Protein AF-A0A3M0YVB7-F1 (afdb_monomer_lite)

Sequence (162 aa):
DEERAARIIENVFERPDPTRVVEAQPFFMRVVLDALQRHNRFDLCLKLLHDRWGKRMVQRGATSTFEEWGYNGSWRNGNYSGFMRSQSHAWSAWPAAFLIRGLAGLKIITPGGRTVALNPQRTEFDYELNLSFPAGDIRIRWQKQRLTVEADPGIEICDSVS

Foldseek 3Di:
DLVVVVVCCCDPQVPDDCVVDDQFALLCVLVVLVSCVVVVNVVSSVVCCCVQCVVQAVVVPQPAAWGTSDQQFGCVVVDTDGHGTDSHDCSNVVVVVCCQCVQQVWDQDDPQQLEIETDHDQDPDWDWHWADTPQWIWIWTCDPNDTDIDTDPSHHYDYDDD

Secondary structure (DSSP, 8-state):
-HHHHHHHHIIIIIS--TTT-----STTHHHHHHHHHHTT-HHHHHHHHIIIIITTTGGGT-SS--SSS-SS-B-TTSS-B--PPPS--GGG-HHHHHHHHHHHT-EE-SGGGSEEE------SS-EEEEEEETTEEEEEEEETTEEEEEE-TT-EEEPP--

Structure (mmCIF, N/CA/C/O backbone):
data_AF-A0A3M0YVB7-F1
#
_entry.id   AF-A0A3M0YVB7-F1
#
loop_
_atom_site.group_PDB
_atom_site.id
_atom_site.type_symbol
_atom_site.label_atom_id
_atom_site.label_alt_id
_atom_site.label_comp_id
_atom_site.label_asym_id
_atom_site.label_entity_id
_atom_site.label_seq_id
_atom_site.pdbx_PDB_ins_code
_atom_site.Cartn_x
_atom_site.Cartn_y
_atom_site.Cartn_z
_atom_site.occupancy
_atom_site.B_iso_or_equiv
_atom_site.auth_seq_id
_atom_site.auth_comp_id
_atom_site.auth_asym_id
_atom_site.auth_atom_id
_atom_site.pdbx_PDB_model_num
ATOM 1 N N . ASP A 1 1 ? -9.047 17.277 -13.830 1.00 84.75 1 ASP A N 1
ATOM 2 C CA . ASP A 1 1 ? 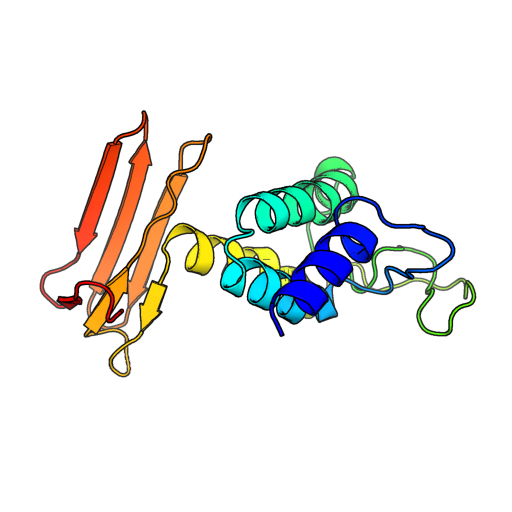-10.107 16.832 -14.738 1.00 84.75 1 ASP A CA 1
ATOM 3 C C . ASP A 1 1 ? -10.089 15.311 -14.801 1.00 84.75 1 ASP A C 1
ATOM 5 O O . ASP A 1 1 ? -9.010 14.744 -14.980 1.00 84.75 1 ASP A O 1
ATOM 9 N N . GLU A 1 2 ? -11.229 14.673 -14.539 1.00 87.62 2 GLU A N 1
ATOM 10 C CA . GLU A 1 2 ? -11.349 13.214 -14.367 1.00 87.62 2 GLU A CA 1
ATOM 11 C C . GLU A 1 2 ? -11.076 12.457 -15.666 1.00 87.62 2 GLU A C 1
ATOM 13 O O . GLU A 1 2 ? -10.371 11.448 -15.654 1.00 87.62 2 GLU A O 1
ATOM 18 N N . GLU A 1 3 ? -11.531 12.993 -16.799 1.00 91.44 3 GLU A N 1
ATOM 19 C CA . GLU A 1 3 ? -11.310 12.389 -18.113 1.00 91.44 3 GLU A CA 1
ATOM 20 C C . GLU A 1 3 ? -9.811 12.329 -18.442 1.00 91.44 3 GLU A C 1
ATOM 22 O O . GLU A 1 3 ? -9.275 11.306 -18.878 1.00 91.44 3 GLU A O 1
ATOM 27 N N . ARG A 1 4 ? -9.084 13.415 -18.151 1.00 92.00 4 ARG A N 1
ATOM 28 C CA . ARG A 1 4 ? -7.626 13.438 -18.298 1.00 92.00 4 ARG A CA 1
ATOM 29 C C . ARG A 1 4 ? -6.941 12.405 -17.400 1.00 92.00 4 ARG A C 1
ATOM 31 O O . ARG A 1 4 ? -5.982 11.783 -17.854 1.00 92.00 4 ARG A O 1
ATOM 38 N N . ALA A 1 5 ? -7.398 12.230 -16.160 1.00 91.06 5 ALA A N 1
ATOM 39 C CA . ALA A 1 5 ? -6.831 11.241 -15.246 1.00 91.06 5 ALA A CA 1
ATOM 40 C C . ALA A 1 5 ? -7.056 9.812 -15.758 1.00 91.06 5 ALA A C 1
ATOM 42 O O . ALA A 1 5 ? -6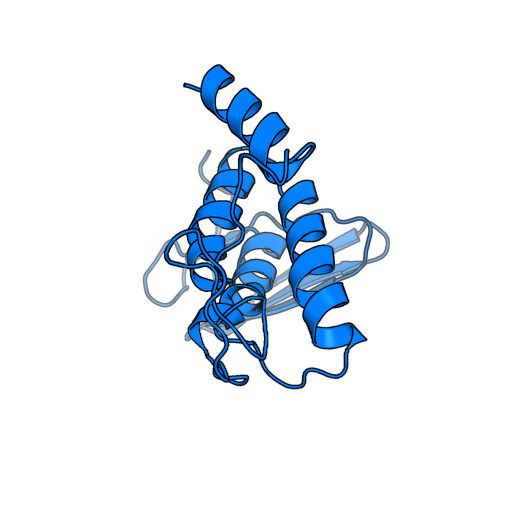.099 9.044 -15.827 1.00 91.06 5 ALA A O 1
ATOM 43 N N . ALA A 1 6 ? -8.272 9.491 -16.210 1.00 91.69 6 ALA A N 1
ATOM 44 C CA . ALA A 1 6 ? -8.600 8.189 -16.789 1.00 91.69 6 ALA A CA 1
ATOM 45 C C . ALA A 1 6 ? -7.700 7.853 -17.990 1.00 91.69 6 ALA A C 1
ATOM 47 O O . ALA A 1 6 ? -7.082 6.790 -18.019 1.00 91.69 6 ALA A O 1
ATOM 48 N N . ARG A 1 7 ? -7.518 8.802 -18.922 1.00 92.81 7 ARG A N 1
ATOM 49 C CA . ARG A 1 7 ? -6.616 8.618 -20.073 1.00 92.81 7 ARG A CA 1
ATOM 50 C C . ARG A 1 7 ? -5.161 8.395 -19.657 1.00 92.81 7 ARG A C 1
ATOM 52 O O . ARG A 1 7 ? -4.463 7.615 -20.299 1.00 92.81 7 ARG A O 1
ATOM 59 N N . ILE A 1 8 ? -4.671 9.080 -18.621 1.00 92.38 8 ILE A N 1
ATOM 60 C CA . ILE A 1 8 ? -3.304 8.864 -18.118 1.00 92.38 8 ILE A CA 1
ATOM 61 C C . ILE A 1 8 ? -3.182 7.466 -17.507 1.00 92.38 8 ILE A C 1
ATOM 63 O O . ILE A 1 8 ? -2.211 6.771 -17.788 1.00 92.38 8 ILE A O 1
ATOM 67 N N . ILE A 1 9 ? -4.160 7.043 -16.704 1.00 93.50 9 ILE A N 1
ATOM 68 C CA . ILE A 1 9 ? -4.157 5.723 -16.065 1.00 93.50 9 ILE A CA 1
ATOM 69 C C . ILE A 1 9 ? -4.102 4.614 -17.117 1.00 93.50 9 ILE A C 1
ATOM 71 O O . ILE A 1 9 ? -3.220 3.753 -17.045 1.00 93.50 9 ILE A O 1
ATOM 75 N N . GLU A 1 10 ? -4.971 4.693 -18.125 1.00 92.88 10 GLU A N 1
ATOM 76 C CA . GLU A 1 10 ? -5.018 3.710 -19.205 1.00 92.88 10 GLU A CA 1
ATOM 77 C C . GLU A 1 10 ? -3.677 3.643 -19.949 1.00 92.88 10 GLU A C 1
ATOM 79 O O . GLU A 1 10 ? -3.056 2.584 -20.029 1.00 92.88 10 GLU A O 1
ATOM 84 N N . ASN A 1 11 ? -3.187 4.783 -20.446 1.00 91.12 11 ASN A N 1
ATOM 85 C CA . ASN A 1 11 ? -2.035 4.815 -21.351 1.00 91.12 11 ASN A CA 1
ATOM 86 C C . ASN A 1 11 ? -0.678 4.621 -20.655 1.00 91.12 11 ASN A C 1
ATOM 88 O O . ASN A 1 11 ? 0.300 4.280 -21.317 1.00 91.12 11 ASN A O 1
ATOM 92 N N . VAL A 1 12 ? -0.580 4.880 -19.347 1.00 91.44 12 VAL A N 1
ATOM 93 C CA . VAL A 1 12 ? 0.700 4.834 -18.614 1.00 91.44 12 VAL A CA 1
ATOM 94 C C . VAL A 1 12 ? 0.826 3.595 -17.734 1.00 91.44 12 VAL A C 1
ATOM 96 O O . VAL A 1 12 ? 1.942 3.125 -17.520 1.00 91.44 12 VAL A O 1
ATOM 99 N N . PHE A 1 13 ? -0.277 3.053 -17.213 1.00 92.31 13 PHE A N 1
ATOM 100 C CA . PHE A 1 13 ? -0.216 1.981 -16.212 1.00 92.31 13 PHE A CA 1
ATOM 101 C C . PHE A 1 13 ? -0.962 0.710 -16.613 1.00 92.31 13 PHE A C 1
ATOM 103 O O . PHE A 1 13 ? -0.517 -0.379 -16.252 1.00 92.31 13 PHE A O 1
ATOM 110 N N . GLU A 1 14 ? -2.060 0.809 -17.365 1.00 91.00 14 GLU A N 1
ATOM 111 C CA . GLU A 1 14 ? -2.809 -0.379 -17.802 1.00 91.00 14 GLU A CA 1
ATOM 112 C C . GLU A 1 14 ? -2.305 -0.926 -19.134 1.00 91.00 14 GLU A C 1
ATOM 114 O O . GLU A 1 14 ? -2.168 -2.140 -19.295 1.00 91.00 14 GLU A O 1
ATOM 119 N N . ARG A 1 15 ? -2.013 -0.023 -20.071 1.00 89.81 15 ARG A N 1
ATOM 120 C CA . ARG A 1 15 ? -1.540 -0.312 -21.426 1.00 89.81 15 ARG A CA 1
ATOM 121 C C . ARG A 1 15 ? -0.314 0.550 -21.754 1.00 89.81 15 ARG A C 1
ATOM 123 O O . ARG A 1 15 ? -0.367 1.340 -22.695 1.00 89.81 15 ARG A O 1
ATOM 130 N N . PRO A 1 16 ? 0.776 0.444 -20.968 1.00 87.38 16 PRO A N 1
ATOM 131 C CA . PRO A 1 16 ? 1.962 1.253 -21.200 1.00 87.38 16 PRO A CA 1
ATOM 132 C C . PRO A 1 16 ? 2.576 0.944 -22.565 1.00 87.38 16 PRO A C 1
ATOM 134 O O . PRO A 1 16 ? 2.887 -0.208 -22.868 1.00 87.38 16 PRO A O 1
ATOM 137 N N . ASP A 1 17 ? 2.820 1.991 -23.349 1.00 85.44 17 ASP A N 1
ATOM 138 C CA . ASP A 1 17 ? 3.752 1.934 -24.470 1.00 85.44 17 ASP A CA 1
ATOM 139 C C . ASP A 1 17 ? 5.179 2.137 -23.921 1.00 85.44 17 ASP A C 1
ATOM 141 O O . ASP A 1 17 ? 5.515 3.249 -23.486 1.00 85.44 17 ASP A O 1
ATOM 145 N N . PRO A 1 18 ? 6.037 1.098 -23.923 1.00 78.81 18 PRO A N 1
ATOM 146 C CA . PRO A 1 18 ? 7.385 1.186 -23.364 1.00 78.81 18 PRO A CA 1
ATOM 147 C C . PRO A 1 18 ? 8.285 2.169 -24.125 1.00 78.81 18 PRO A C 1
ATOM 149 O O . PRO A 1 18 ? 9.319 2.572 -23.601 1.00 78.81 18 PRO A O 1
ATOM 152 N N . THR A 1 19 ? 7.906 2.586 -25.338 1.00 80.44 19 THR A N 1
ATOM 153 C CA . THR A 1 19 ? 8.636 3.612 -26.099 1.00 80.44 19 THR A CA 1
ATOM 154 C C . THR A 1 19 ? 8.302 5.034 -25.646 1.00 80.44 19 THR A C 1
ATOM 156 O O . THR A 1 19 ? 9.059 5.965 -25.916 1.00 80.44 19 THR A O 1
ATOM 159 N N . ARG A 1 20 ? 7.184 5.215 -24.933 1.00 82.50 20 ARG A N 1
ATOM 160 C CA . ARG A 1 20 ? 6.692 6.522 -24.467 1.00 82.50 20 ARG A CA 1
ATOM 161 C C . ARG A 1 20 ? 6.868 6.736 -22.971 1.00 82.50 20 ARG A C 1
ATOM 163 O O . ARG A 1 20 ? 6.887 7.880 -22.523 1.00 82.50 20 ARG A O 1
ATOM 170 N N . VAL A 1 21 ? 6.969 5.657 -22.196 1.00 83.94 21 VAL A N 1
ATOM 171 C CA . VAL A 1 21 ? 7.033 5.712 -20.734 1.00 83.94 21 VAL A CA 1
ATOM 172 C C . VAL A 1 21 ? 8.304 5.040 -20.241 1.00 83.94 21 VAL A C 1
ATOM 174 O O . VAL A 1 21 ? 8.461 3.825 -20.326 1.00 83.94 21 VAL A O 1
ATOM 177 N N . VAL A 1 22 ? 9.190 5.838 -19.647 1.00 83.56 22 VAL A N 1
ATOM 178 C CA . VAL A 1 22 ? 10.381 5.327 -18.967 1.00 83.56 22 VAL A CA 1
ATOM 179 C C . VAL A 1 22 ? 10.057 5.072 -17.501 1.00 83.56 22 VAL A C 1
ATOM 181 O O . VAL A 1 22 ? 9.797 5.989 -16.719 1.00 83.56 22 VAL A O 1
ATOM 184 N N . GLU A 1 23 ? 10.130 3.809 -17.096 1.00 86.75 23 GLU A N 1
ATOM 185 C CA . GLU A 1 23 ? 10.144 3.434 -15.687 1.00 86.75 23 GLU A CA 1
ATOM 186 C C . GLU A 1 23 ? 11.561 3.650 -15.141 1.00 86.75 23 GLU A C 1
ATOM 188 O O . GLU A 1 23 ? 12.410 2.770 -15.234 1.00 86.75 23 GLU A O 1
ATOM 193 N N . ALA A 1 24 ? 11.842 4.834 -14.590 1.00 83.31 24 ALA A N 1
ATOM 194 C CA . ALA A 1 24 ? 13.189 5.157 -14.111 1.00 83.31 24 ALA A CA 1
ATOM 195 C C . ALA A 1 24 ? 13.506 4.510 -12.751 1.00 83.31 24 ALA A C 1
ATOM 197 O O . ALA A 1 24 ? 14.500 3.803 -12.602 1.00 83.31 24 ALA A O 1
ATOM 198 N N . GLN A 1 25 ? 12.666 4.741 -11.736 1.00 89.44 25 GLN A N 1
ATOM 199 C CA . GLN A 1 25 ? 12.975 4.333 -10.361 1.00 89.44 25 GLN A CA 1
ATOM 200 C C . GLN A 1 25 ? 11.734 4.129 -9.477 1.00 89.44 25 GLN A C 1
ATOM 202 O O . GLN A 1 25 ? 10.686 4.717 -9.764 1.00 89.44 25 GLN A O 1
ATOM 207 N N . PRO A 1 26 ? 11.843 3.362 -8.373 1.00 93.06 26 PRO A N 1
ATOM 208 C CA . PRO A 1 26 ? 10.728 3.128 -7.458 1.00 93.06 26 PRO A CA 1
ATOM 209 C C . PRO A 1 26 ? 10.331 4.351 -6.631 1.00 93.06 26 PRO A C 1
ATOM 211 O O . PRO A 1 26 ? 9.173 4.451 -6.242 1.00 93.06 26 PRO A O 1
ATOM 214 N N . PHE A 1 27 ? 11.242 5.303 -6.402 1.00 92.62 27 PHE A N 1
ATOM 215 C CA . PHE A 1 27 ? 10.996 6.487 -5.566 1.00 92.62 27 PHE A CA 1
ATOM 216 C C . PHE A 1 27 ? 9.684 7.219 -5.895 1.00 92.62 27 PHE A C 1
ATOM 218 O O . PHE A 1 27 ? 8.882 7.525 -5.011 1.00 92.62 27 PHE A O 1
ATOM 225 N N . PHE A 1 28 ? 9.424 7.467 -7.181 1.00 91.00 28 PHE A N 1
ATOM 226 C CA . PHE A 1 28 ? 8.261 8.253 -7.598 1.00 91.00 28 PHE A CA 1
ATOM 227 C C . PHE A 1 28 ? 6.936 7.487 -7.485 1.00 91.00 28 PHE A C 1
ATOM 229 O O . PHE A 1 28 ? 5.861 8.083 -7.540 1.00 91.00 28 PHE A O 1
ATOM 236 N N . MET A 1 29 ? 6.986 6.170 -7.264 1.00 94.31 29 MET A N 1
ATOM 237 C CA . MET A 1 29 ? 5.779 5.363 -7.116 1.00 94.31 29 MET A CA 1
ATOM 238 C C . MET A 1 29 ? 4.939 5.756 -5.914 1.00 94.31 29 MET A C 1
ATOM 240 O O . MET A 1 29 ? 3.743 5.500 -5.927 1.00 94.31 29 MET A O 1
ATOM 244 N N . ARG A 1 30 ? 5.515 6.435 -4.919 1.00 93.75 30 ARG A N 1
ATOM 245 C CA . ARG A 1 30 ? 4.729 7.073 -3.864 1.00 93.75 30 ARG A CA 1
ATOM 246 C C . ARG A 1 30 ? 3.625 7.962 -4.431 1.00 93.75 30 ARG A C 1
ATOM 248 O O . ARG A 1 30 ? 2.462 7.791 -4.090 1.00 93.75 30 ARG A O 1
ATOM 255 N N . VAL A 1 31 ? 3.993 8.865 -5.337 1.00 93.00 31 VAL A N 1
ATOM 256 C CA . VAL A 1 31 ? 3.062 9.816 -5.957 1.00 93.00 31 VAL A CA 1
ATOM 257 C C . VAL A 1 31 ? 2.053 9.084 -6.836 1.00 93.00 31 VAL A C 1
ATOM 259 O O . VAL A 1 31 ? 0.868 9.403 -6.810 1.00 93.00 31 VAL A O 1
ATOM 262 N N . VAL A 1 32 ? 2.515 8.080 -7.587 1.00 93.69 32 VAL A N 1
ATOM 263 C CA . VAL A 1 32 ? 1.660 7.275 -8.469 1.00 93.69 32 VAL A CA 1
ATOM 264 C C . VAL A 1 32 ? 0.597 6.523 -7.675 1.00 93.69 32 VAL A C 1
ATOM 266 O O . VAL A 1 32 ? -0.582 6.632 -7.992 1.00 93.69 32 VAL A O 1
ATOM 269 N N . LEU A 1 33 ? 0.994 5.777 -6.643 1.00 95.12 33 LEU A N 1
ATOM 270 C CA . LEU A 1 33 ? 0.071 4.954 -5.861 1.00 95.12 33 LEU A CA 1
ATOM 271 C C . LEU A 1 33 ? -0.939 5.817 -5.093 1.00 95.12 33 LEU A C 1
ATOM 273 O O . LEU A 1 33 ? -2.125 5.494 -5.085 1.00 95.12 33 LEU A O 1
ATOM 277 N N . ASP A 1 34 ? -0.504 6.949 -4.532 1.00 91.88 34 ASP A N 1
ATOM 278 C CA . ASP A 1 34 ? -1.407 7.898 -3.871 1.00 91.88 34 ASP A CA 1
ATOM 279 C C . ASP A 1 34 ? -2.418 8.500 -4.866 1.00 91.88 34 ASP A C 1
ATOM 281 O O . ASP A 1 34 ? -3.598 8.651 -4.544 1.00 91.88 34 ASP A O 1
ATOM 285 N N . ALA A 1 35 ? -1.986 8.829 -6.090 1.00 93.06 35 ALA A N 1
ATOM 286 C CA . ALA A 1 35 ? -2.870 9.346 -7.134 1.00 93.06 35 ALA A CA 1
ATOM 287 C C . ALA A 1 35 ? -3.883 8.291 -7.602 1.00 93.06 35 ALA A C 1
ATOM 289 O O . ALA A 1 35 ? -5.074 8.580 -7.684 1.00 93.06 35 ALA A O 1
ATOM 290 N N . LEU A 1 36 ? -3.434 7.060 -7.855 1.00 94.31 36 LEU A N 1
ATOM 291 C CA . LEU A 1 36 ? -4.307 5.949 -8.236 1.00 94.31 36 LEU A CA 1
ATOM 292 C C . LEU A 1 36 ? -5.352 5.653 -7.156 1.00 94.31 36 LEU A C 1
ATOM 294 O O . LEU A 1 36 ? -6.528 5.479 -7.472 1.00 94.31 36 LEU A O 1
ATOM 298 N N . GLN A 1 37 ? -4.958 5.676 -5.881 1.00 90.56 37 GLN A N 1
ATOM 299 C CA . GLN A 1 37 ? -5.888 5.479 -4.772 1.00 90.56 37 GLN A CA 1
ATOM 300 C C . GLN A 1 37 ? -6.971 6.569 -4.724 1.00 90.56 37 GLN A C 1
ATOM 302 O O . GLN A 1 37 ? -8.137 6.248 -4.512 1.00 90.56 37 GLN A O 1
ATOM 307 N N . ARG A 1 38 ? -6.630 7.839 -4.991 1.00 90.12 38 ARG A N 1
ATOM 308 C CA . ARG A 1 38 ? -7.617 8.938 -5.092 1.00 90.12 38 ARG A CA 1
ATOM 309 C C . ARG A 1 38 ? -8.604 8.768 -6.249 1.00 90.12 38 ARG A C 1
ATOM 311 O O . ARG A 1 38 ? -9.683 9.342 -6.205 1.00 90.12 38 ARG A O 1
ATOM 318 N N . HIS A 1 39 ? -8.243 7.980 -7.257 1.00 91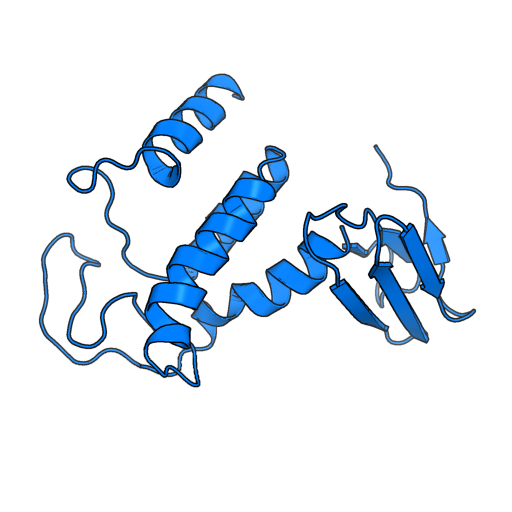.94 39 HIS A N 1
ATOM 319 C CA . HIS A 1 39 ? -9.101 7.627 -8.387 1.00 91.94 39 HIS A CA 1
ATOM 320 C C . HIS A 1 39 ? -9.750 6.243 -8.233 1.00 91.94 39 HIS A C 1
ATOM 322 O O . HIS A 1 39 ? -10.160 5.646 -9.224 1.00 91.94 39 HIS A O 1
ATOM 328 N N . ASN A 1 40 ? -9.846 5.721 -7.003 1.00 90.94 40 ASN A 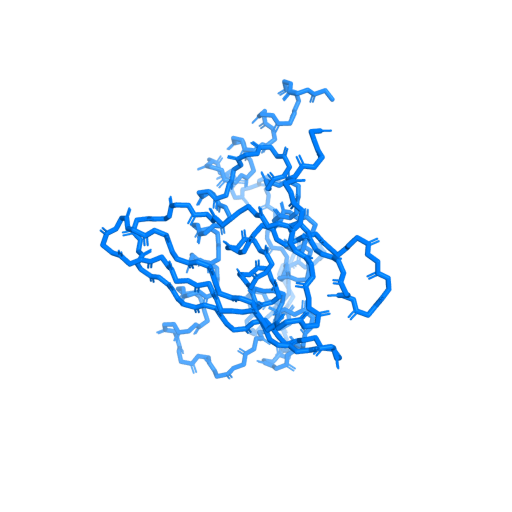N 1
ATOM 329 C CA . ASN A 1 40 ? -10.459 4.425 -6.691 1.00 90.94 40 ASN A CA 1
ATOM 330 C C . ASN A 1 40 ? -9.809 3.236 -7.422 1.00 90.94 40 ASN A C 1
ATOM 332 O O . ASN A 1 40 ? -10.450 2.213 -7.647 1.00 90.94 40 ASN A O 1
ATOM 336 N N . ARG A 1 41 ? -8.521 3.348 -7.777 1.00 94.06 41 ARG A N 1
ATOM 337 C CA . ARG A 1 41 ? -7.748 2.306 -8.472 1.00 94.06 41 ARG A CA 1
ATOM 338 C C . ARG A 1 41 ? -6.829 1.520 -7.542 1.00 94.06 41 ARG A C 1
ATOM 340 O O . ARG A 1 41 ? -5.651 1.307 -7.834 1.00 94.06 41 ARG A O 1
ATOM 347 N N . PHE A 1 42 ? -7.356 1.107 -6.388 1.00 93.88 42 PHE A N 1
ATOM 348 C CA . PHE A 1 42 ? -6.599 0.298 -5.426 1.00 93.88 42 PHE A CA 1
ATOM 349 C C . PHE A 1 42 ? -6.215 -1.078 -6.003 1.00 93.88 42 PHE A C 1
ATOM 351 O O . PHE A 1 42 ? -5.128 -1.584 -5.725 1.00 93.88 42 PHE A O 1
ATOM 358 N N . ASP A 1 43 ? -7.054 -1.626 -6.888 1.00 94.31 43 ASP A N 1
ATOM 359 C CA . ASP A 1 43 ? -6.772 -2.807 -7.711 1.00 94.31 43 ASP A CA 1
ATOM 360 C C . ASP A 1 43 ? -5.452 -2.657 -8.487 1.00 94.31 43 ASP A C 1
ATOM 362 O O . ASP A 1 43 ? -4.562 -3.511 -8.424 1.00 94.31 43 ASP A O 1
ATOM 366 N N . LEU A 1 44 ? -5.284 -1.520 -9.166 1.00 95.50 44 LEU A N 1
ATOM 367 C CA . LEU A 1 44 ? -4.104 -1.233 -9.966 1.00 95.50 44 LEU A CA 1
ATOM 368 C C . LEU A 1 44 ? -2.885 -0.972 -9.083 1.00 95.50 44 LEU A C 1
ATOM 370 O O . LEU A 1 44 ? -1.783 -1.392 -9.432 1.00 95.50 44 LEU A O 1
ATOM 374 N N . CYS A 1 45 ? -3.068 -0.340 -7.920 1.00 95.88 45 CYS A N 1
ATOM 375 C CA . CYS A 1 45 ? -2.000 -0.194 -6.934 1.00 95.88 45 CYS A CA 1
ATOM 376 C C . CYS A 1 45 ? -1.437 -1.557 -6.514 1.00 95.88 45 CYS A C 1
ATOM 378 O O . CYS A 1 45 ? -0.224 -1.763 -6.580 1.00 95.88 45 CYS A O 1
ATOM 380 N N . LEU A 1 46 ? -2.302 -2.504 -6.135 1.00 95.62 46 LEU A N 1
ATOM 381 C CA . LEU A 1 46 ? -1.892 -3.857 -5.750 1.00 95.62 46 LEU A CA 1
ATOM 382 C C . LEU A 1 46 ? -1.192 -4.584 -6.901 1.00 95.62 46 LEU A C 1
ATOM 384 O O . LEU A 1 46 ? -0.127 -5.172 -6.697 1.00 95.62 46 LEU A O 1
ATOM 388 N N . LYS A 1 47 ? -1.732 -4.479 -8.122 1.00 95.38 47 LYS A N 1
ATOM 389 C CA . LYS A 1 47 ? -1.105 -5.040 -9.325 1.00 95.38 47 LYS A CA 1
ATOM 390 C C . LYS A 1 47 ? 0.301 -4.481 -9.548 1.00 95.38 47 LYS A C 1
ATOM 392 O O . LYS A 1 47 ? 1.237 -5.252 -9.736 1.00 95.38 47 LYS A O 1
ATOM 397 N N . LEU A 1 48 ? 0.478 -3.160 -9.482 1.00 95.69 48 LEU A N 1
ATOM 398 C CA . LEU A 1 48 ? 1.780 -2.511 -9.672 1.00 95.69 48 LEU A CA 1
ATOM 399 C C . LEU A 1 48 ? 2.783 -2.906 -8.584 1.00 95.69 48 LEU A C 1
ATOM 401 O O . LEU A 1 48 ? 3.955 -3.130 -8.891 1.00 95.69 48 LEU A O 1
ATOM 405 N N . LEU A 1 49 ? 2.345 -3.023 -7.329 1.00 96.00 49 LEU A N 1
ATOM 406 C CA . LEU A 1 49 ? 3.191 -3.498 -6.234 1.00 96.00 49 LEU A CA 1
ATOM 407 C C . LEU A 1 49 ? 3.652 -4.940 -6.460 1.00 96.00 49 LEU A C 1
ATOM 409 O O . LEU A 1 49 ? 4.850 -5.228 -6.381 1.00 96.00 49 LEU A O 1
ATOM 413 N N . HIS A 1 50 ? 2.718 -5.826 -6.800 1.00 95.31 50 HIS A N 1
ATOM 414 C CA . HIS A 1 50 ? 3.011 -7.219 -7.107 1.00 95.31 50 HIS A CA 1
ATOM 415 C C . HIS A 1 50 ? 3.952 -7.350 -8.314 1.00 95.31 50 HIS A C 1
ATOM 417 O O . HIS A 1 50 ? 4.965 -8.045 -8.247 1.00 95.31 50 HIS A O 1
ATOM 423 N N . ASP A 1 51 ? 3.673 -6.640 -9.405 1.00 95.06 51 ASP A N 1
ATOM 424 C CA . ASP A 1 51 ? 4.450 -6.747 -10.637 1.00 95.06 51 ASP A CA 1
ATOM 425 C C . ASP A 1 51 ? 5.833 -6.103 -10.527 1.00 95.06 51 ASP A C 1
ATOM 427 O O . ASP A 1 51 ? 6.786 -6.618 -11.111 1.00 95.06 51 ASP A O 1
ATOM 431 N N . ARG A 1 52 ? 5.981 -4.995 -9.791 1.00 94.75 52 ARG A N 1
ATOM 432 C CA . ARG A 1 52 ? 7.254 -4.262 -9.722 1.00 94.75 52 ARG A CA 1
ATOM 433 C C . ARG A 1 52 ? 8.129 -4.680 -8.547 1.00 94.75 52 ARG A C 1
ATOM 435 O O . ARG A 1 52 ? 9.309 -4.929 -8.762 1.00 94.75 52 ARG A O 1
ATOM 442 N N . TRP A 1 53 ? 7.592 -4.812 -7.336 1.00 96.31 53 TRP A N 1
ATOM 443 C CA . TRP A 1 53 ? 8.378 -5.282 -6.185 1.00 96.31 53 TRP A CA 1
ATOM 444 C C . TRP A 1 53 ? 8.344 -6.799 -6.067 1.00 96.31 53 TRP A C 1
ATOM 446 O O . TRP A 1 53 ? 9.396 -7.420 -5.939 1.00 96.31 53 TRP A O 1
ATOM 456 N N . GLY A 1 54 ? 7.161 -7.406 -6.173 1.00 96.19 54 GLY A N 1
ATOM 457 C CA . GLY A 1 54 ? 7.012 -8.858 -6.074 1.00 96.19 54 GLY A CA 1
ATOM 458 C C . GLY A 1 54 ? 7.824 -9.588 -7.146 1.00 96.19 54 GLY A C 1
ATOM 459 O O . GLY A 1 54 ? 8.761 -10.315 -6.825 1.00 96.19 54 GLY A O 1
ATOM 460 N N . LYS A 1 55 ? 7.528 -9.353 -8.429 1.00 95.81 55 LYS A N 1
ATOM 461 C CA . LYS A 1 55 ? 8.182 -10.082 -9.533 1.00 95.81 55 LYS A CA 1
ATOM 462 C C . LYS A 1 55 ? 9.618 -9.637 -9.820 1.00 95.81 55 LYS A C 1
ATOM 464 O O . LYS A 1 55 ? 10.461 -10.474 -10.134 1.00 95.81 55 LYS A O 1
ATOM 469 N N . ARG A 1 56 ? 9.926 -8.333 -9.765 1.00 93.50 56 ARG A N 1
ATOM 470 C CA . ARG A 1 56 ? 11.264 -7.834 -10.164 1.00 93.50 56 ARG A CA 1
ATOM 471 C C . ARG A 1 56 ? 12.283 -7.821 -9.026 1.00 93.50 56 ARG A C 1
ATOM 473 O O . ARG A 1 56 ? 13.475 -7.808 -9.325 1.00 93.50 56 ARG A O 1
ATOM 480 N N . MET A 1 57 ? 11.840 -7.838 -7.766 1.00 94.81 57 MET A N 1
ATOM 481 C CA . MET A 1 57 ? 12.727 -7.868 -6.597 1.00 94.81 57 MET A CA 1
ATOM 482 C C . MET A 1 57 ? 12.585 -9.191 -5.837 1.00 94.81 57 MET A C 1
ATOM 484 O O . MET A 1 57 ? 13.485 -10.026 -5.901 1.00 94.81 57 MET A O 1
ATOM 488 N N . VAL A 1 58 ? 11.449 -9.425 -5.173 1.00 95.75 58 VAL A N 1
ATOM 489 C CA . VAL A 1 58 ? 11.278 -10.547 -4.226 1.00 95.75 58 VAL A CA 1
ATOM 490 C C . VAL A 1 58 ? 11.472 -11.905 -4.903 1.00 95.75 58 VAL A C 1
ATOM 492 O O . VAL A 1 58 ? 12.292 -12.702 -4.459 1.00 95.75 58 VAL A O 1
ATOM 495 N N . GLN A 1 59 ? 10.797 -12.154 -6.029 1.00 96.75 59 GLN A N 1
ATOM 496 C CA . GLN A 1 59 ? 10.931 -13.409 -6.785 1.00 96.75 59 GLN A CA 1
ATOM 497 C C . GLN A 1 59 ? 12.342 -13.634 -7.347 1.00 96.75 59 GLN A C 1
ATOM 499 O O . GLN A 1 59 ? 12.686 -14.755 -7.707 1.00 96.75 59 GLN A O 1
ATOM 504 N N . ARG A 1 60 ? 13.169 -12.583 -7.419 1.00 94.38 60 ARG A N 1
ATOM 505 C CA . ARG A 1 60 ? 14.570 -12.653 -7.857 1.00 94.38 60 ARG A CA 1
ATOM 506 C C . ARG A 1 60 ? 15.559 -12.724 -6.689 1.00 94.38 60 ARG A C 1
ATOM 508 O O . ARG A 1 60 ? 16.757 -12.593 -6.912 1.00 94.38 60 ARG A O 1
ATOM 515 N N . GLY A 1 61 ? 15.075 -12.926 -5.463 1.00 95.50 61 GLY A N 1
ATOM 516 C CA . GLY A 1 61 ? 15.910 -13.095 -4.273 1.00 95.50 61 GLY A CA 1
ATOM 517 C C . GLY A 1 61 ? 16.343 -11.791 -3.604 1.00 95.50 61 GLY A C 1
ATOM 518 O O . GLY A 1 61 ? 17.238 -11.813 -2.762 1.00 95.50 61 GLY A O 1
ATOM 519 N N . ALA A 1 62 ? 15.730 -10.655 -3.947 1.00 94.94 62 ALA A N 1
ATOM 520 C CA . ALA A 1 62 ? 16.005 -9.403 -3.255 1.00 94.94 62 ALA A CA 1
ATOM 521 C C . ALA A 1 62 ? 15.566 -9.479 -1.787 1.00 94.94 62 ALA A C 1
ATOM 523 O O . ALA A 1 62 ? 14.408 -9.771 -1.491 1.00 94.94 62 ALA A O 1
ATOM 524 N N . THR A 1 63 ? 16.474 -9.144 -0.875 1.00 95.56 63 THR A N 1
ATOM 525 C CA . THR A 1 63 ? 16.202 -9.040 0.570 1.00 95.56 63 THR A CA 1
ATOM 526 C C . THR A 1 63 ? 16.044 -7.591 1.045 1.00 95.56 63 THR A C 1
ATOM 528 O O . THR A 1 63 ? 15.754 -7.342 2.211 1.00 95.56 63 THR A O 1
ATOM 531 N N . SER A 1 64 ? 16.217 -6.624 0.141 1.00 95.50 64 SER A N 1
ATOM 532 C CA . SER A 1 64 ? 16.026 -5.187 0.361 1.00 95.50 64 SER A CA 1
ATOM 533 C C . SER A 1 64 ? 15.537 -4.518 -0.931 1.00 95.50 64 SER A C 1
ATOM 535 O O . SER A 1 64 ? 15.414 -5.166 -1.972 1.00 95.50 64 SER A O 1
ATOM 537 N N . THR A 1 65 ? 15.172 -3.235 -0.865 1.00 96.12 65 THR A N 1
ATOM 538 C CA . THR A 1 65 ? 14.603 -2.505 -2.008 1.00 96.12 65 THR A CA 1
ATOM 539 C C . THR A 1 65 ? 15.670 -1.777 -2.819 1.00 96.12 65 THR A C 1
ATOM 541 O O . THR A 1 65 ? 16.490 -1.060 -2.254 1.00 96.12 65 THR A O 1
ATOM 544 N N . PHE A 1 66 ? 15.626 -1.883 -4.148 1.00 94.94 66 PHE A N 1
ATOM 545 C CA . PHE A 1 66 ? 16.639 -1.274 -5.021 1.00 94.94 66 PHE A CA 1
ATOM 546 C C . PHE A 1 66 ? 16.450 0.222 -5.222 1.00 94.94 66 PHE A C 1
ATOM 548 O O . PHE A 1 66 ? 15.336 0.737 -5.167 1.00 94.94 66 PHE A O 1
ATOM 555 N N . GLU A 1 67 ? 17.541 0.919 -5.517 1.00 94.56 67 GLU A N 1
ATOM 556 C CA . GLU A 1 67 ? 17.536 2.344 -5.828 1.00 94.56 67 GLU A CA 1
ATOM 557 C C . GLU A 1 67 ? 16.812 2.658 -7.147 1.00 94.56 67 GLU A C 1
ATOM 559 O O . GLU A 1 67 ? 16.024 3.602 -7.209 1.00 94.56 67 GLU A O 1
ATOM 564 N N . GLU A 1 68 ? 17.062 1.854 -8.179 1.00 93.19 68 GLU A N 1
ATOM 565 C CA . GLU A 1 68 ? 16.410 1.896 -9.490 1.00 93.19 68 GLU A CA 1
ATOM 566 C C . GLU A 1 68 ? 15.859 0.510 -9.835 1.00 93.19 68 GLU A C 1
ATOM 568 O O . GLU A 1 68 ? 16.167 -0.477 -9.169 1.00 93.19 68 GLU A O 1
ATOM 573 N N . TRP A 1 69 ? 15.032 0.408 -10.877 1.00 90.62 69 TRP A N 1
ATOM 574 C CA . TRP A 1 69 ? 14.511 -0.898 -11.299 1.00 90.62 69 TRP A CA 1
ATOM 575 C C . TRP A 1 69 ? 15.599 -1.820 -11.873 1.00 90.62 69 TRP A C 1
ATOM 577 O O . TRP A 1 69 ? 15.426 -3.038 -11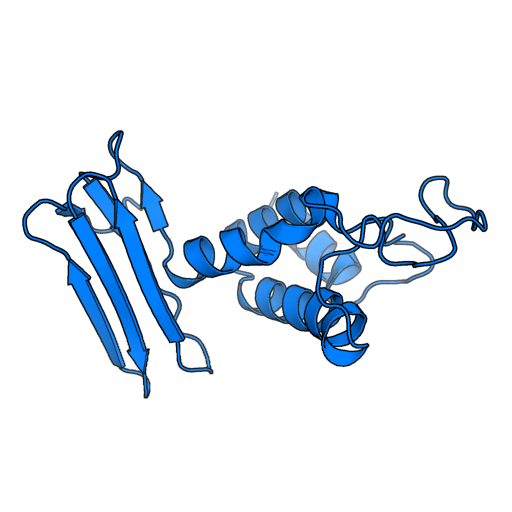.866 1.00 90.62 69 TRP A O 1
ATOM 587 N N . GLY A 1 70 ? 16.692 -1.240 -12.383 1.00 85.44 70 GLY A N 1
ATOM 588 C CA . GLY A 1 70 ? 17.862 -1.949 -12.896 1.00 85.44 70 GLY A CA 1
ATOM 589 C C . GLY A 1 70 ? 18.996 -2.034 -11.870 1.00 85.44 70 GLY A C 1
ATOM 590 O O . GLY A 1 70 ? 19.243 -1.092 -11.121 1.00 85.44 70 GLY A O 1
ATOM 591 N N . TYR A 1 71 ? 19.712 -3.161 -11.869 1.00 83.81 71 TYR A N 1
ATOM 592 C CA . TYR A 1 71 ? 20.837 -3.417 -10.961 1.00 83.81 71 TYR A CA 1
ATOM 593 C C . TYR A 1 71 ? 22.149 -2.782 -11.432 1.00 83.81 71 TYR A C 1
ATOM 595 O O . TYR A 1 71 ? 22.920 -2.253 -10.635 1.00 83.81 71 TYR A O 1
ATOM 603 N N . ASN A 1 72 ? 22.416 -2.870 -12.733 1.00 88.31 72 ASN A N 1
ATOM 604 C CA . ASN A 1 72 ? 23.703 -2.572 -13.360 1.00 88.31 72 ASN A CA 1
ATOM 605 C C . ASN A 1 72 ? 23.633 -1.392 -14.336 1.00 88.31 72 ASN A C 1
ATOM 607 O O . ASN A 1 72 ? 24.518 -1.236 -15.180 1.00 88.31 72 ASN A O 1
ATOM 611 N N . GLY A 1 73 ? 22.601 -0.562 -14.220 1.00 87.12 73 GLY A N 1
ATOM 612 C CA . GLY A 1 73 ? 22.538 0.678 -14.964 1.00 87.12 73 GLY A CA 1
ATOM 613 C C . GLY A 1 73 ? 21.350 1.546 -14.606 1.00 87.12 73 GLY A C 1
ATOM 614 O O . GLY A 1 73 ? 20.507 1.184 -13.785 1.00 87.12 73 GLY A O 1
ATOM 615 N N . SER A 1 74 ? 21.321 2.711 -15.239 1.00 88.19 74 SER A N 1
ATOM 616 C CA . SER A 1 74 ? 20.308 3.739 -15.049 1.00 88.19 74 SER A CA 1
ATOM 617 C C . SER A 1 74 ? 19.702 4.162 -16.378 1.00 88.19 74 SER A C 1
ATOM 619 O O . SER A 1 74 ? 20.405 4.234 -17.385 1.00 88.19 74 SER A O 1
ATOM 621 N N . TRP A 1 75 ? 18.408 4.480 -16.346 1.00 86.69 75 TRP A N 1
ATOM 622 C CA . TRP A 1 75 ? 17.649 5.061 -17.462 1.00 86.69 75 TRP A CA 1
ATOM 623 C C . TRP A 1 75 ? 17.230 6.517 -17.197 1.00 86.69 75 TRP A C 1
ATOM 625 O O . TRP A 1 75 ? 16.440 7.086 -17.947 1.00 86.69 75 TRP A O 1
ATOM 635 N N . ARG A 1 76 ? 17.718 7.143 -16.115 1.00 83.06 76 ARG A N 1
ATOM 636 C CA . ARG A 1 76 ? 17.226 8.452 -15.635 1.00 83.06 76 ARG A CA 1
ATOM 637 C C . ARG A 1 76 ? 17.374 9.597 -16.641 1.00 83.06 76 ARG A C 1
ATOM 639 O O . ARG A 1 76 ? 16.598 10.544 -16.582 1.00 83.06 76 ARG A O 1
ATOM 646 N N . ASN A 1 77 ? 18.354 9.529 -17.537 1.00 83.56 77 ASN A N 1
ATOM 647 C CA . ASN A 1 77 ? 18.607 10.541 -18.569 1.00 83.56 77 ASN A CA 1
ATOM 648 C C . ASN A 1 77 ? 17.978 10.181 -19.932 1.00 83.56 77 ASN A C 1
ATOM 650 O O . ASN A 1 77 ? 18.311 10.805 -20.935 1.00 83.56 77 ASN A O 1
ATOM 654 N N . GLY A 1 78 ? 17.113 9.161 -19.983 1.00 80.62 78 GLY A N 1
ATOM 655 C CA . GLY A 1 78 ? 16.504 8.656 -21.217 1.00 80.62 78 GLY A CA 1
ATOM 656 C C . GLY A 1 78 ? 17.377 7.674 -22.006 1.00 80.62 78 GLY A C 1
ATOM 657 O O . GLY A 1 78 ? 16.873 7.049 -22.932 1.00 80.62 78 GLY A O 1
ATOM 658 N N . ASN A 1 79 ? 18.642 7.478 -21.620 1.00 84.94 79 ASN A N 1
ATOM 659 C CA . ASN A 1 79 ? 19.568 6.527 -22.236 1.00 84.94 79 ASN A CA 1
ATOM 660 C C . ASN A 1 79 ? 20.117 5.549 -21.189 1.00 84.94 79 ASN A C 1
ATOM 662 O O . ASN A 1 79 ? 20.267 5.889 -20.017 1.00 84.94 79 ASN A O 1
ATOM 666 N N . TYR A 1 80 ? 20.469 4.330 -21.597 1.00 86.62 80 TYR A N 1
ATOM 667 C CA . TYR A 1 80 ? 21.077 3.383 -20.663 1.00 86.62 80 TYR A CA 1
ATOM 668 C C . TYR A 1 80 ? 22.511 3.794 -20.319 1.00 86.62 80 TYR A C 1
ATOM 670 O O . TYR A 1 80 ? 23.362 3.915 -21.198 1.00 86.62 80 TYR A O 1
ATOM 678 N N . SER A 1 81 ? 22.791 3.964 -19.029 1.00 88.94 81 SER A N 1
ATOM 679 C CA . SER A 1 81 ? 24.137 4.204 -18.500 1.00 88.94 81 SER A CA 1
ATOM 680 C C . SER A 1 81 ? 24.527 3.054 -17.574 1.00 88.94 81 SER A C 1
ATOM 682 O O . SER A 1 81 ? 23.881 2.857 -16.547 1.00 88.94 81 SER A O 1
ATOM 684 N N . GLY A 1 82 ? 25.551 2.276 -17.934 1.00 90.94 82 GLY A N 1
ATOM 685 C CA . GLY A 1 82 ? 25.934 1.052 -17.221 1.00 90.94 82 GLY A CA 1
ATOM 686 C C . GLY A 1 82 ? 26.835 1.308 -16.012 1.00 90.94 82 GLY A C 1
ATOM 687 O O . GLY A 1 82 ? 28.015 1.602 -16.172 1.00 90.94 82 GLY A O 1
ATOM 688 N N . PHE A 1 83 ? 26.288 1.176 -14.807 1.00 89.12 83 PHE A N 1
ATOM 689 C CA . PHE A 1 83 ? 27.015 1.220 -13.536 1.00 89.12 83 PHE A CA 1
ATOM 690 C C . PHE A 1 83 ? 26.163 0.592 -12.426 1.00 89.12 83 PHE A C 1
ATOM 692 O O . PHE A 1 83 ? 24.937 0.535 -12.526 1.00 89.12 83 PHE A O 1
ATOM 699 N N . MET A 1 84 ? 26.798 0.111 -11.357 1.00 89.38 84 MET A N 1
ATOM 700 C CA . MET A 1 84 ? 26.079 -0.534 -10.256 1.00 89.38 84 MET A CA 1
ATOM 701 C C . MET A 1 84 ? 25.191 0.472 -9.511 1.00 89.38 84 MET A C 1
ATOM 703 O O . MET A 1 84 ? 25.639 1.558 -9.135 1.00 89.38 84 MET A O 1
ATOM 707 N N . ARG A 1 85 ? 23.930 0.106 -9.274 1.00 92.56 85 ARG A N 1
ATOM 708 C CA . ARG A 1 85 ? 22.988 0.882 -8.454 1.00 92.56 85 ARG A CA 1
ATOM 709 C C . ARG A 1 85 ? 22.895 0.287 -7.055 1.00 92.56 85 ARG A C 1
ATOM 711 O O . ARG A 1 85 ? 23.158 -0.901 -6.863 1.00 92.56 85 ARG A O 1
ATOM 718 N N . SER A 1 86 ? 22.528 1.105 -6.066 1.00 93.12 86 SER A N 1
ATOM 719 C CA . SER A 1 86 ? 22.349 0.583 -4.710 1.00 93.12 86 SER A CA 1
ATOM 720 C C . SER A 1 86 ? 21.215 -0.444 -4.684 1.00 93.12 86 SER A C 1
ATOM 722 O O . SER A 1 86 ? 20.127 -0.207 -5.212 1.00 93.12 86 SER A O 1
ATOM 724 N N . GLN A 1 87 ? 21.472 -1.588 -4.050 1.00 93.12 87 GLN A N 1
ATOM 725 C CA . GLN A 1 87 ? 20.488 -2.658 -3.887 1.00 93.12 87 GLN A CA 1
ATOM 726 C C . GLN A 1 87 ? 19.749 -2.590 -2.544 1.00 93.12 87 GLN A C 1
ATOM 728 O O . GLN A 1 87 ? 18.846 -3.380 -2.316 1.00 93.12 87 GLN A O 1
ATOM 733 N N . SER A 1 88 ? 20.095 -1.628 -1.685 1.00 95.75 88 SER A N 1
ATOM 734 C CA . SER A 1 88 ? 19.443 -1.396 -0.397 1.00 95.75 88 SER A CA 1
ATOM 735 C C . SER A 1 88 ? 19.220 0.100 -0.217 1.00 95.75 88 SER A C 1
ATOM 737 O O . SER A 1 88 ? 20.081 0.829 0.279 1.00 95.75 88 SER A O 1
ATOM 739 N N . HIS A 1 89 ? 18.064 0.573 -0.673 1.00 95.19 89 HIS A N 1
ATOM 740 C CA . HIS A 1 89 ? 17.726 1.985 -0.723 1.00 95.19 89 HIS A CA 1
ATOM 741 C C . HIS A 1 89 ? 16.315 2.230 -0.177 1.00 95.19 89 HIS A C 1
ATOM 743 O O . HIS A 1 89 ? 15.309 1.853 -0.783 1.00 95.19 89 HIS A O 1
ATOM 749 N N . ALA A 1 90 ? 16.244 2.898 0.978 1.00 94.06 90 ALA A N 1
ATOM 750 C CA . ALA A 1 90 ? 15.019 3.052 1.768 1.00 94.06 90 ALA A CA 1
ATOM 751 C C . ALA A 1 90 ? 13.895 3.805 1.040 1.00 94.06 90 ALA A C 1
ATOM 753 O O . ALA A 1 90 ? 12.715 3.555 1.276 1.00 94.06 90 ALA A O 1
ATOM 754 N N . TRP A 1 91 ? 14.237 4.691 0.105 1.00 94.00 91 TRP A N 1
ATOM 755 C CA . TRP A 1 91 ? 13.262 5.472 -0.661 1.00 94.00 91 TRP A CA 1
ATOM 756 C C . TRP A 1 91 ? 12.335 4.620 -1.553 1.00 94.00 91 TRP A C 1
ATOM 758 O O . TRP A 1 91 ? 11.327 5.107 -2.059 1.00 94.00 91 TRP A O 1
ATOM 768 N N . SER A 1 92 ? 12.659 3.334 -1.703 1.00 95.12 92 SER A N 1
ATOM 769 C CA . SER A 1 92 ? 11.932 2.346 -2.495 1.00 95.12 92 SER A CA 1
ATOM 770 C C . SER A 1 92 ? 11.093 1.424 -1.610 1.00 95.12 92 SER A C 1
ATOM 772 O O . SER A 1 92 ? 10.414 0.542 -2.129 1.00 95.12 92 SER A O 1
ATOM 774 N N . ALA A 1 93 ? 11.105 1.636 -0.289 1.00 95.00 93 ALA A N 1
ATOM 775 C CA . ALA A 1 93 ? 10.350 0.867 0.698 1.00 95.00 93 ALA A CA 1
ATOM 776 C C . ALA A 1 93 ? 8.918 1.388 0.920 1.00 95.00 93 ALA A C 1
ATOM 778 O O . ALA A 1 93 ? 8.208 0.897 1.797 1.00 95.00 93 ALA A O 1
ATOM 779 N N . TRP A 1 94 ? 8.451 2.339 0.098 1.00 94.44 94 TRP A N 1
ATOM 780 C CA . TRP A 1 94 ? 7.079 2.855 0.166 1.00 94.44 94 TRP A CA 1
ATOM 781 C C . TRP A 1 94 ? 5.969 1.784 0.170 1.00 94.44 94 TRP A C 1
ATOM 783 O O . TRP A 1 94 ? 4.989 2.010 0.882 1.00 94.44 94 TRP A O 1
ATOM 793 N N . PRO A 1 95 ? 6.084 0.619 -0.514 1.00 94.12 95 PRO A N 1
ATOM 794 C CA . PRO A 1 95 ? 5.058 -0.424 -0.441 1.00 94.12 95 PRO A CA 1
ATOM 795 C C . PRO A 1 95 ? 4.664 -0.825 0.980 1.00 94.12 95 PRO A C 1
ATOM 797 O O . PRO A 1 95 ? 3.492 -1.090 1.218 1.00 94.12 95 PRO A O 1
ATOM 800 N N . ALA A 1 96 ? 5.603 -0.822 1.933 1.00 92.31 96 ALA A N 1
ATOM 801 C CA . ALA A 1 96 ? 5.303 -1.160 3.322 1.00 92.31 96 ALA A CA 1
ATOM 802 C C . ALA A 1 96 ? 4.308 -0.162 3.938 1.00 92.31 96 ALA A C 1
ATOM 804 O O . ALA A 1 96 ? 3.258 -0.550 4.446 1.00 92.31 96 ALA A O 1
ATOM 805 N N . ALA A 1 97 ? 4.596 1.138 3.825 1.00 92.31 97 ALA A N 1
ATOM 806 C CA . ALA A 1 97 ? 3.711 2.187 4.327 1.00 92.31 97 ALA A CA 1
ATOM 807 C C . ALA A 1 97 ? 2.388 2.246 3.549 1.00 92.31 97 ALA A C 1
ATOM 809 O O . ALA A 1 97 ? 1.332 2.445 4.153 1.00 92.31 97 ALA A O 1
ATOM 810 N N . PHE A 1 98 ? 2.441 2.063 2.227 1.00 94.19 98 PHE A N 1
ATOM 811 C CA . PHE A 1 98 ? 1.261 2.073 1.369 1.00 94.19 98 PHE A CA 1
ATOM 812 C C . PHE A 1 98 ? 0.309 0.926 1.698 1.00 94.19 98 PHE A C 1
ATOM 814 O O . PHE A 1 98 ? -0.878 1.175 1.848 1.00 94.19 98 PHE A O 1
ATOM 821 N N . LEU A 1 99 ? 0.796 -0.310 1.843 1.00 94.31 99 LEU A N 1
ATOM 822 C CA . LEU A 1 99 ? -0.069 -1.451 2.147 1.00 94.31 99 LEU A CA 1
ATOM 823 C C . LEU A 1 99 ? -0.749 -1.276 3.503 1.00 94.31 99 LEU A C 1
ATOM 825 O O . LEU A 1 99 ? -1.961 -1.428 3.582 1.00 94.31 99 LEU A O 1
ATOM 829 N N . ILE A 1 100 ? -0.008 -0.870 4.539 1.00 93.81 100 ILE A N 1
ATOM 830 C CA . ILE A 1 100 ? -0.577 -0.637 5.875 1.00 93.81 100 ILE A CA 1
ATOM 831 C C . ILE A 1 100 ? -1.676 0.433 5.819 1.00 93.81 100 ILE A C 1
ATOM 833 O O . ILE A 1 100 ? -2.789 0.214 6.291 1.00 93.81 100 ILE A O 1
ATOM 837 N N . ARG A 1 101 ? -1.384 1.596 5.224 1.00 92.69 101 ARG A N 1
ATOM 838 C CA . ARG A 1 101 ? -2.323 2.731 5.190 1.00 92.69 101 ARG A CA 1
ATOM 839 C C . ARG A 1 101 ? -3.480 2.505 4.223 1.00 92.69 101 ARG A C 1
ATOM 841 O O . ARG A 1 101 ? -4.613 2.850 4.539 1.00 92.69 101 ARG A O 1
ATOM 848 N N . GLY A 1 102 ? -3.179 1.948 3.058 1.00 93.31 102 GLY A N 1
ATOM 849 C CA . GLY A 1 102 ? -4.112 1.691 1.972 1.00 93.31 102 GLY A CA 1
ATOM 850 C C . GLY A 1 102 ? -5.106 0.594 2.325 1.00 93.31 102 GLY A C 1
ATOM 851 O O . GLY A 1 102 ? -6.302 0.827 2.204 1.00 93.31 102 GLY A O 1
ATOM 852 N N . LEU A 1 103 ? -4.640 -0.548 2.852 1.00 95.81 103 LEU A N 1
ATOM 853 C CA . LEU A 1 103 ? -5.523 -1.637 3.291 1.00 95.81 103 LEU A CA 1
ATOM 854 C C . LEU A 1 103 ? -6.383 -1.241 4.493 1.00 95.81 103 LEU A C 1
ATOM 856 O O . LEU A 1 103 ? -7.524 -1.679 4.577 1.00 95.81 103 LEU A O 1
ATOM 860 N N . ALA A 1 104 ? -5.873 -0.416 5.411 1.00 95.81 104 ALA A N 1
ATOM 861 C CA . ALA A 1 104 ? -6.668 0.103 6.524 1.00 95.81 104 ALA A CA 1
ATOM 862 C C . ALA A 1 104 ? -7.639 1.224 6.111 1.00 95.81 104 ALA A C 1
ATOM 864 O O . ALA A 1 104 ? -8.580 1.521 6.846 1.00 95.81 104 ALA A O 1
ATOM 865 N N . GLY A 1 105 ? -7.377 1.903 4.987 1.00 94.12 105 GLY A N 1
ATOM 866 C CA . GLY A 1 105 ? -8.007 3.186 4.670 1.00 94.12 105 GLY A CA 1
ATOM 867 C C . GLY A 1 105 ? -7.795 4.223 5.778 1.00 94.12 105 GLY A C 1
ATOM 868 O O . GLY A 1 105 ? -8.717 4.959 6.115 1.00 94.12 105 GLY A O 1
ATOM 869 N N . LEU A 1 106 ? -6.609 4.230 6.396 1.00 94.38 106 LEU A N 1
ATOM 870 C CA . LEU A 1 106 ? -6.330 4.993 7.613 1.00 94.38 106 LEU A CA 1
ATOM 871 C C . LEU A 1 106 ? -6.203 6.497 7.336 1.00 94.38 106 LEU A C 1
ATOM 873 O O . LEU A 1 106 ? -5.330 6.931 6.578 1.00 94.38 106 LEU A O 1
ATOM 877 N N . LYS A 1 107 ? -6.972 7.299 8.075 1.00 93.69 107 LYS A N 1
ATOM 878 C CA . LYS A 1 107 ? -6.796 8.749 8.208 1.00 93.69 107 LYS A CA 1
ATOM 879 C C . LYS A 1 107 ? -6.632 9.111 9.683 1.00 93.69 107 LYS A C 1
ATOM 881 O O . LYS A 1 107 ? -7.521 8.869 10.491 1.00 93.69 107 LYS A O 1
ATOM 886 N N . ILE A 1 108 ? -5.498 9.715 10.031 1.00 94.12 108 ILE A N 1
ATOM 887 C CA . ILE A 1 108 ? -5.253 10.241 11.380 1.00 94.12 108 ILE A CA 1
ATOM 888 C C . ILE A 1 108 ? -5.978 11.586 11.498 1.00 94.12 108 ILE A C 1
ATOM 890 O O . ILE A 1 108 ? -5.690 12.494 10.717 1.00 94.12 108 ILE A O 1
ATOM 894 N N . ILE A 1 109 ? -6.924 11.700 12.435 1.00 95.56 109 ILE A N 1
ATOM 895 C CA . ILE A 1 109 ? -7.761 12.899 12.612 1.00 95.56 109 ILE A CA 1
ATOM 896 C C . ILE A 1 109 ? -7.146 13.839 13.645 1.00 95.56 109 ILE A C 1
ATOM 898 O O . ILE A 1 109 ? -7.039 15.039 13.401 1.00 95.56 109 ILE A O 1
ATOM 902 N N . THR A 1 110 ? -6.697 13.295 14.776 1.00 94.94 110 THR A N 1
ATOM 903 C CA . THR A 1 110 ? -6.053 14.068 15.844 1.00 94.94 110 THR A CA 1
ATOM 904 C C . THR A 1 110 ? -4.580 13.679 16.008 1.00 94.94 110 THR A C 1
ATOM 906 O O . THR A 1 110 ? -4.202 12.532 15.734 1.00 94.94 110 THR A O 1
ATOM 909 N N . PRO A 1 111 ? -3.707 14.614 16.438 1.00 93.25 111 PRO A N 1
ATOM 910 C CA . PRO A 1 111 ? -2.306 14.311 16.713 1.00 93.25 111 PRO A CA 1
ATOM 911 C C . PRO A 1 111 ? -2.151 13.118 17.661 1.00 93.25 111 PRO A C 1
ATOM 913 O O . PRO A 1 111 ? -2.893 12.975 18.630 1.00 93.25 111 PRO A O 1
ATOM 916 N N . GLY A 1 112 ? -1.181 12.251 17.372 1.00 91.56 112 GLY A N 1
ATOM 917 C CA . GLY A 1 112 ? -0.952 11.039 18.160 1.00 91.56 112 GLY A CA 1
ATOM 918 C C . GLY A 1 112 ? -1.966 9.917 17.917 1.00 91.56 112 GLY A C 1
ATOM 919 O O . GLY A 1 112 ? -1.889 8.907 18.601 1.00 91.56 112 GLY A O 1
ATOM 920 N N . GLY A 1 113 ? -2.890 10.053 16.956 1.00 92.00 113 GLY A N 1
ATOM 921 C CA . GLY A 1 113 ? -3.783 8.958 16.560 1.00 92.00 113 GLY A CA 1
ATOM 922 C C . GLY A 1 113 ? -4.825 8.582 17.609 1.00 92.00 113 GLY A C 1
ATOM 923 O O . GLY A 1 113 ? -5.315 7.461 17.594 1.00 92.00 113 GLY A O 1
ATOM 924 N N . ARG A 1 114 ? -5.172 9.512 18.508 1.00 93.06 114 ARG A N 1
ATOM 925 C CA . ARG A 1 114 ? -6.251 9.301 19.482 1.00 93.06 114 ARG A CA 1
ATOM 926 C C . ARG A 1 114 ? -7.607 9.152 18.801 1.00 93.06 114 ARG A C 1
ATOM 928 O O . ARG A 1 114 ? -8.444 8.401 19.274 1.00 93.06 114 ARG A O 1
ATOM 935 N N . THR A 1 115 ? -7.785 9.851 17.685 1.00 95.56 115 THR A N 1
ATOM 936 C CA . THR A 1 115 ? -8.958 9.758 16.821 1.00 95.56 115 THR A CA 1
ATOM 937 C C . THR A 1 115 ? -8.494 9.435 15.408 1.00 95.56 115 THR A C 1
ATOM 939 O O . THR A 1 115 ? -7.643 10.139 14.842 1.00 95.56 115 THR A O 1
ATOM 942 N N . VAL A 1 116 ? -9.058 8.382 14.825 1.00 96.12 116 VAL A N 1
ATOM 943 C CA . VAL A 1 116 ? -8.776 7.950 13.453 1.00 96.12 116 VAL A CA 1
ATOM 944 C C . VAL A 1 116 ? -10.071 7.683 12.696 1.00 96.12 116 VAL A C 1
ATOM 946 O O . VAL A 1 116 ? -11.091 7.348 13.287 1.00 96.12 116 VAL A O 1
ATOM 949 N N . ALA A 1 117 ? -10.020 7.795 11.373 1.00 95.69 117 ALA A N 1
ATOM 950 C CA . ALA A 1 117 ? -11.025 7.215 10.494 1.00 95.69 117 ALA A CA 1
ATOM 951 C C . ALA A 1 117 ? -10.408 6.033 9.743 1.00 95.69 117 ALA A C 1
ATOM 953 O O . ALA A 1 117 ? -9.239 6.085 9.339 1.00 95.69 117 ALA A O 1
ATOM 954 N N . LEU A 1 118 ? -11.195 4.976 9.569 1.00 95.44 118 LEU A N 1
ATOM 955 C CA . LEU A 1 118 ? -10.789 3.745 8.900 1.00 95.44 118 LEU A CA 1
ATOM 956 C C . LEU A 1 118 ? -11.756 3.444 7.758 1.00 95.44 118 LEU A C 1
ATOM 958 O O . LEU A 1 118 ? -12.965 3.599 7.901 1.00 95.44 118 LEU A O 1
ATOM 962 N N . ASN A 1 119 ? -11.217 2.962 6.643 1.00 94.69 119 ASN A N 1
ATOM 963 C CA . ASN A 1 119 ? -11.999 2.395 5.549 1.00 94.69 119 ASN A CA 1
ATOM 964 C C . ASN A 1 119 ? -11.288 1.138 5.018 1.00 94.69 119 ASN A C 1
ATOM 966 O O . ASN A 1 119 ? -10.615 1.203 3.981 1.00 94.69 119 ASN A O 1
ATOM 970 N N . PRO A 1 120 ? -11.353 0.014 5.761 1.00 95.56 120 PRO A N 1
ATOM 971 C CA . PRO A 1 120 ? -10.601 -1.179 5.411 1.00 95.56 120 PRO A CA 1
ATOM 972 C C . PRO A 1 120 ? -11.014 -1.753 4.051 1.00 95.56 120 PRO A C 1
ATOM 974 O O . PRO A 1 120 ? -12.201 -1.906 3.759 1.00 95.56 120 PRO A O 1
ATOM 977 N N . GLN A 1 121 ? -10.028 -2.087 3.220 1.00 94.88 121 GLN A N 1
ATOM 978 C CA . GLN A 1 121 ? -10.246 -2.569 1.857 1.00 94.88 121 GLN A CA 1
ATOM 979 C C . GLN A 1 121 ? -10.797 -3.996 1.845 1.00 94.88 121 GLN A C 1
ATOM 981 O O . GLN A 1 121 ? -10.264 -4.892 2.484 1.00 94.88 121 GLN A O 1
ATOM 986 N N . ARG A 1 122 ? -11.835 -4.252 1.050 1.00 94.12 122 ARG A N 1
ATOM 987 C CA . ARG A 1 122 ? -12.356 -5.612 0.843 1.00 94.12 122 ARG A CA 1
ATOM 988 C C . ARG A 1 122 ? -11.614 -6.259 -0.319 1.00 94.12 122 ARG A C 1
ATOM 990 O O . ARG A 1 122 ? -11.998 -6.093 -1.473 1.00 94.12 122 ARG A O 1
ATOM 997 N N . THR A 1 123 ? -10.513 -6.934 -0.014 1.00 93.69 123 THR A N 1
ATOM 998 C CA . THR A 1 123 ? -9.620 -7.551 -1.005 1.00 93.69 123 THR A CA 1
ATOM 999 C C . THR A 1 123 ? -10.012 -8.993 -1.325 1.00 93.69 123 THR A C 1
ATOM 1001 O O . THR A 1 123 ? -10.739 -9.642 -0.576 1.00 93.69 123 THR A O 1
ATOM 1004 N N . GLU A 1 124 ? -9.484 -9.532 -2.423 1.00 93.06 124 GLU A N 1
ATOM 1005 C CA . GLU A 1 124 ? -9.647 -10.954 -2.768 1.00 93.06 124 GLU A CA 1
ATOM 1006 C C . GLU A 1 124 ? -8.812 -11.888 -1.876 1.00 93.06 124 GLU A C 1
ATOM 1008 O O . GLU A 1 124 ? -9.111 -13.073 -1.762 1.00 93.06 124 GLU A O 1
ATOM 1013 N N . PHE A 1 125 ? -7.768 -11.357 -1.236 1.00 94.44 125 PHE A N 1
ATOM 1014 C CA . PHE A 1 125 ? -6.928 -12.070 -0.276 1.00 94.44 125 PHE A CA 1
ATOM 1015 C C . PHE A 1 125 ? -7.255 -11.658 1.159 1.00 94.44 125 PHE A C 1
ATOM 1017 O O . PHE A 1 125 ? -7.652 -10.519 1.402 1.00 94.44 125 PHE A O 1
ATOM 1024 N N . ASP A 1 126 ? -7.034 -12.566 2.105 1.00 97.12 126 ASP A N 1
ATOM 1025 C CA . ASP A 1 126 ? -7.140 -12.284 3.537 1.00 97.12 126 ASP A CA 1
ATOM 1026 C C . ASP A 1 126 ? -5.953 -11.427 4.012 1.00 97.12 126 ASP A C 1
ATOM 1028 O O . ASP A 1 126 ? -4.822 -11.597 3.547 1.00 97.12 126 ASP A O 1
ATOM 1032 N N . TYR A 1 127 ? -6.188 -10.532 4.973 1.00 97.00 127 TYR A N 1
ATOM 1033 C CA . TYR A 1 127 ? -5.120 -9.771 5.620 1.00 97.00 127 TYR A CA 1
ATOM 1034 C C . TYR A 1 127 ? -5.433 -9.448 7.083 1.00 97.00 127 TYR A C 1
ATOM 1036 O O . TYR A 1 127 ? -6.586 -9.372 7.515 1.00 97.00 127 TYR A O 1
ATOM 1044 N N . GLU A 1 128 ? -4.367 -9.206 7.841 1.00 97.62 128 GLU A N 1
ATOM 1045 C CA . GLU A 1 128 ? -4.428 -8.696 9.205 1.00 97.62 128 GLU A CA 1
ATOM 1046 C C . GLU A 1 128 ? -3.450 -7.526 9.354 1.00 97.62 128 GLU A C 1
ATOM 1048 O O . GLU A 1 128 ? -2.312 -7.599 8.890 1.00 97.62 128 GLU A O 1
ATOM 1053 N N . LEU A 1 129 ? -3.904 -6.449 9.992 1.00 97.31 129 LEU A N 1
ATOM 1054 C CA . LEU A 1 129 ? -3.096 -5.282 10.331 1.00 97.31 129 LEU A CA 1
ATOM 1055 C C . LEU A 1 129 ? -3.184 -5.029 11.832 1.00 97.31 129 LEU A C 1
ATOM 1057 O O . LEU A 1 129 ? -4.272 -5.073 12.403 1.00 97.31 129 LEU A O 1
ATOM 1061 N N . ASN A 1 130 ? -2.047 -4.685 12.428 1.00 96.44 130 ASN A N 1
ATOM 1062 C CA . ASN A 1 130 ? -1.967 -4.121 13.770 1.00 96.44 130 ASN A CA 1
ATOM 1063 C C . ASN A 1 130 ? -1.376 -2.715 13.633 1.00 96.44 130 ASN A C 1
ATOM 1065 O O . ASN A 1 130 ? -0.246 -2.555 13.164 1.00 96.44 130 ASN A O 1
ATOM 1069 N N . LEU A 1 131 ? -2.175 -1.699 13.946 1.00 95.62 131 LEU A N 1
ATOM 1070 C CA . LEU A 1 131 ? -1.800 -0.293 13.871 1.00 95.62 131 LEU A CA 1
ATOM 1071 C C . LEU A 1 131 ? -1.516 0.206 15.283 1.00 95.62 131 LEU A C 1
ATOM 1073 O O . LEU A 1 131 ? -2.444 0.324 16.078 1.00 95.62 131 LEU A O 1
ATOM 1077 N N . SER A 1 132 ? -0.257 0.521 15.568 1.00 95.06 132 SER A N 1
ATOM 1078 C CA . SER A 1 132 ? 0.142 1.011 16.886 1.00 95.06 132 SER A CA 1
ATOM 1079 C C . SER A 1 132 ? 0.180 2.528 16.948 1.00 95.06 132 SER A C 1
ATOM 1081 O O . SER A 1 132 ? 0.849 3.188 16.145 1.00 95.06 132 SER A O 1
ATOM 1083 N N . PHE A 1 133 ? -0.511 3.072 17.944 1.00 95.06 133 PHE A N 1
ATOM 1084 C CA . PHE A 1 133 ? -0.543 4.489 18.272 1.00 95.06 133 PHE A CA 1
ATOM 1085 C C . PHE A 1 133 ? -0.103 4.698 19.729 1.00 95.06 133 PHE A C 1
ATOM 1087 O O . PHE A 1 133 ? -0.196 3.790 20.550 1.00 95.06 133 PHE A O 1
ATOM 1094 N N . PRO A 1 134 ? 0.343 5.909 20.106 1.00 95.50 134 PRO A N 1
ATOM 1095 C CA . PRO A 1 134 ? 0.664 6.231 21.497 1.00 95.50 134 PRO A CA 1
ATOM 1096 C C . PRO A 1 134 ? -0.427 5.892 22.529 1.00 95.50 134 PRO A C 1
ATOM 1098 O O .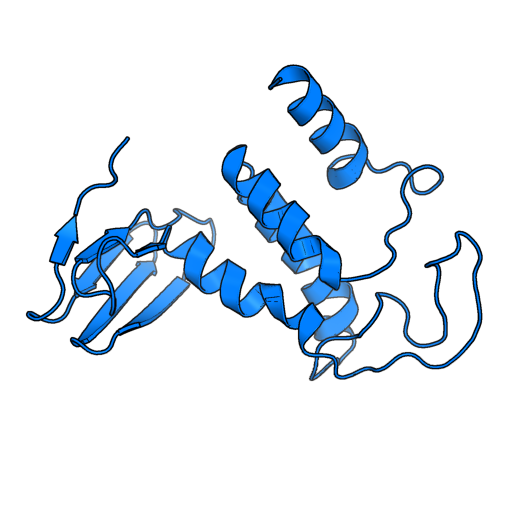 PRO A 1 134 ? -0.100 5.634 23.682 1.00 95.50 134 PRO A O 1
ATOM 1101 N N . ALA A 1 135 ? -1.707 5.931 22.140 1.00 93.69 135 ALA A N 1
ATOM 1102 C CA . ALA A 1 135 ? -2.843 5.677 23.030 1.00 93.69 135 ALA A CA 1
ATOM 1103 C C . ALA A 1 135 ? -3.292 4.202 23.085 1.00 93.69 135 ALA A C 1
ATOM 1105 O O . ALA A 1 135 ? -4.174 3.884 23.882 1.00 93.69 135 ALA A O 1
ATOM 1106 N N . GLY A 1 136 ? -2.718 3.331 22.249 1.00 95.25 136 GLY A N 1
ATOM 1107 C CA . GLY A 1 136 ? -3.084 1.919 22.136 1.00 95.25 136 GLY A CA 1
ATOM 1108 C C . GLY A 1 136 ? -2.973 1.396 20.704 1.00 95.25 136 GLY A C 1
ATOM 1109 O O . GLY A 1 136 ? -2.483 2.089 19.807 1.00 95.25 136 GLY A O 1
ATOM 1110 N N . ASP A 1 137 ? -3.471 0.186 20.490 1.00 96.81 137 ASP A N 1
ATOM 1111 C CA . ASP A 1 137 ? -3.458 -0.486 19.196 1.00 96.81 137 ASP A CA 1
ATOM 1112 C C . ASP A 1 137 ? -4.856 -0.557 18.551 1.00 96.81 137 ASP A C 1
ATOM 1114 O O . ASP A 1 137 ? -5.897 -0.539 19.213 1.00 96.81 137 ASP A O 1
ATOM 1118 N N . ILE A 1 138 ? -4.870 -0.671 17.219 1.00 97.44 138 ILE A N 1
ATOM 1119 C CA . ILE A 1 138 ? -6.041 -1.071 16.430 1.00 97.44 138 ILE A CA 1
ATOM 1120 C C . ILE A 1 138 ? -5.697 -2.332 15.651 1.00 97.44 138 ILE A C 1
ATOM 1122 O O . ILE A 1 138 ? -4.762 -2.339 14.846 1.00 97.44 138 ILE A O 1
ATOM 1126 N N . ARG A 1 139 ? -6.504 -3.377 15.816 1.00 97.94 139 ARG A N 1
ATOM 1127 C CA . ARG A 1 139 ? -6.428 -4.604 15.030 1.00 97.94 139 ARG A CA 1
ATOM 1128 C C . ARG A 1 139 ? -7.519 -4.627 13.971 1.00 97.94 139 ARG A C 1
ATOM 1130 O O . ARG A 1 139 ? -8.704 -4.521 14.274 1.00 97.94 139 ARG A O 1
ATOM 1137 N N . ILE A 1 140 ? -7.117 -4.803 12.717 1.00 97.94 140 ILE A N 1
ATOM 1138 C CA . ILE A 1 140 ? -8.018 -4.926 11.568 1.00 97.94 140 ILE A CA 1
ATOM 1139 C C . ILE A 1 140 ? -7.803 -6.301 10.953 1.00 97.94 140 ILE A C 1
ATOM 1141 O O . ILE A 1 140 ? -6.685 -6.636 10.565 1.00 97.94 140 ILE A O 1
ATOM 1145 N N . ARG A 1 141 ? -8.873 -7.083 10.816 1.00 98.31 141 ARG A N 1
ATOM 1146 C CA . ARG A 1 141 ? -8.839 -8.391 10.160 1.00 98.31 141 ARG A CA 1
ATOM 1147 C C . ARG A 1 141 ? -9.875 -8.454 9.050 1.00 98.31 141 ARG A C 1
ATOM 1149 O O . ARG A 1 141 ? -11.067 -8.303 9.305 1.00 98.31 141 ARG A O 1
ATOM 1156 N N . TRP A 1 142 ? -9.416 -8.744 7.841 1.00 97.88 142 TRP A N 1
ATOM 1157 C CA . TRP A 1 142 ? -10.249 -9.151 6.718 1.00 97.88 142 TRP A CA 1
ATOM 1158 C C . TRP A 1 142 ? -9.973 -10.624 6.443 1.00 97.88 142 TRP A C 1
ATOM 1160 O O . TRP A 1 142 ? -8.874 -10.990 6.027 1.00 97.88 142 TRP A O 1
ATOM 1170 N N . GLN A 1 143 ? -10.947 -11.478 6.741 1.00 97.50 143 GLN A N 1
ATOM 1171 C CA . GLN A 1 143 ? -10.790 -12.919 6.588 1.00 97.50 143 GLN A CA 1
ATOM 1172 C C . GLN A 1 143 ? -12.098 -13.562 6.152 1.00 97.50 143 GLN A C 1
ATOM 1174 O O . GLN A 1 143 ? -13.131 -13.336 6.785 1.00 97.50 143 GLN A O 1
ATOM 1179 N N . LYS A 1 144 ? -12.065 -14.400 5.107 1.00 95.19 144 LYS A N 1
ATOM 1180 C CA . LYS A 1 144 ? -13.258 -15.122 4.612 1.00 95.19 144 LYS A CA 1
ATOM 1181 C C . LYS A 1 144 ? -14.452 -14.180 4.380 1.00 95.19 144 LYS A C 1
ATOM 1183 O O . LYS A 1 144 ? -15.573 -14.464 4.795 1.00 95.19 144 LYS A O 1
ATOM 1188 N N . GLN A 1 145 ? -14.182 -13.029 3.760 1.00 94.06 145 GLN A N 1
ATOM 1189 C CA . GLN A 1 145 ? -15.148 -11.951 3.498 1.00 94.06 145 GLN A CA 1
ATOM 1190 C C . GLN A 1 145 ? -15.792 -11.303 4.740 1.00 94.06 145 GLN A C 1
ATOM 1192 O O . GLN A 1 145 ? -16.778 -10.570 4.628 1.00 94.06 145 GLN A O 1
ATOM 1197 N N . ARG A 1 146 ? -15.232 -11.530 5.931 1.00 97.12 146 ARG A N 1
ATOM 1198 C CA . ARG A 1 146 ? -15.648 -10.885 7.175 1.00 97.12 146 ARG A CA 1
ATOM 1199 C C . ARG A 1 146 ? -14.604 -9.860 7.602 1.00 97.12 146 ARG A C 1
ATOM 1201 O O . ARG A 1 146 ? -13.428 -10.190 7.738 1.00 97.12 146 ARG A O 1
ATOM 1208 N N . LEU A 1 147 ? -15.064 -8.632 7.838 1.00 97.31 147 LEU A N 1
ATOM 1209 C CA . LEU A 1 147 ? -14.264 -7.558 8.418 1.00 97.31 147 LEU A CA 1
ATOM 1210 C C . LEU A 1 147 ? -14.502 -7.496 9.931 1.00 97.31 147 LEU A C 1
ATOM 1212 O O . LEU A 1 147 ? -15.651 -7.415 10.367 1.00 97.31 147 LEU A O 1
ATOM 1216 N N . THR A 1 148 ? -13.420 -7.490 10.702 1.00 97.75 148 THR A N 1
ATOM 1217 C CA . THR A 1 148 ? -13.416 -7.209 12.141 1.00 97.75 148 THR A CA 1
ATOM 1218 C C . THR A 1 148 ? -12.440 -6.072 12.417 1.00 97.75 148 THR A C 1
ATOM 1220 O O . THR A 1 148 ? -11.327 -6.071 11.887 1.00 97.75 148 THR A O 1
ATOM 1223 N N . VAL A 1 149 ? -12.858 -5.114 13.243 1.00 97.31 149 VAL A N 1
ATOM 1224 C CA . VAL A 1 149 ? -12.024 -4.010 13.723 1.00 97.31 149 VAL A CA 1
ATOM 1225 C C . VAL A 1 149 ? -12.150 -3.951 15.240 1.00 97.31 149 VAL A C 1
ATOM 1227 O O . VAL A 1 149 ? -13.259 -3.879 15.763 1.00 97.31 149 VAL A O 1
ATOM 1230 N N . GLU A 1 150 ? -11.017 -4.006 15.926 1.00 97.06 150 GLU A N 1
ATOM 1231 C CA . GLU A 1 150 ? -10.896 -3.930 17.382 1.00 97.06 150 GLU A CA 1
ATOM 1232 C C . GLU A 1 150 ? -9.927 -2.792 17.707 1.00 97.06 150 GLU A C 1
ATOM 1234 O O . GLU A 1 150 ? -8.877 -2.685 17.076 1.00 97.06 150 GLU A O 1
ATOM 1239 N N . ALA A 1 151 ? -10.273 -1.932 18.661 1.00 96.50 151 ALA A N 1
ATOM 1240 C CA . ALA A 1 151 ? -9.421 -0.834 19.101 1.00 96.50 151 ALA A CA 1
ATOM 1241 C C . ALA A 1 151 ? -9.347 -0.807 20.623 1.00 96.50 151 ALA A C 1
ATOM 1243 O O . ALA A 1 151 ? -10.344 -1.074 21.301 1.00 96.50 151 ALA A O 1
ATOM 1244 N N . ASP A 1 152 ? -8.174 -0.465 21.146 1.00 96.81 152 ASP A N 1
ATOM 1245 C CA . ASP A 1 152 ? -8.002 -0.260 22.577 1.00 96.81 152 ASP A CA 1
ATOM 1246 C C . ASP A 1 152 ? -8.859 0.919 23.076 1.00 96.81 152 ASP A C 1
ATOM 1248 O O . ASP A 1 152 ? -9.069 1.886 22.337 1.00 96.81 152 ASP A O 1
ATOM 1252 N N . PRO A 1 153 ? -9.301 0.916 24.353 1.00 92.62 153 PRO A N 1
ATOM 1253 C CA . PRO A 1 153 ? -10.194 1.944 24.905 1.00 92.62 153 PRO A CA 1
ATOM 1254 C C . PRO A 1 153 ? -9.702 3.397 24.777 1.00 92.62 153 PRO A C 1
ATOM 1256 O O . PRO A 1 153 ? -10.487 4.330 24.931 1.00 92.62 153 PRO A O 1
ATOM 1259 N N . GLY A 1 154 ? -8.401 3.608 24.549 1.00 90.12 154 GLY A N 1
ATOM 1260 C CA . GLY A 1 154 ? -7.788 4.926 24.376 1.00 90.12 154 GLY A CA 1
ATOM 1261 C C . GLY A 1 154 ? -7.927 5.524 22.973 1.00 90.12 154 GLY A C 1
ATOM 1262 O O . GLY A 1 154 ? -7.527 6.678 22.785 1.00 90.12 154 GLY A O 1
ATOM 1263 N N . ILE A 1 155 ? -8.464 4.767 22.012 1.00 95.12 155 ILE A N 1
ATOM 1264 C CA . ILE A 1 155 ? -8.591 5.167 20.611 1.00 95.12 155 ILE A CA 1
ATOM 1265 C C . ILE A 1 155 ? -10.060 5.277 20.212 1.00 95.12 155 ILE A C 1
ATOM 1267 O O . ILE A 1 155 ? -10.867 4.377 20.423 1.00 95.12 155 ILE A O 1
ATOM 1271 N N . GLU A 1 156 ? -10.383 6.384 19.560 1.00 95.19 156 GLU A N 1
ATOM 1272 C CA . GLU A 1 156 ? -11.678 6.653 18.961 1.00 95.19 156 GLU A CA 1
ATOM 1273 C C . GLU A 1 156 ? -11.622 6.403 17.448 1.00 95.19 156 GLU A C 1
ATOM 1275 O O . GLU A 1 156 ? -10.791 6.977 16.734 1.00 95.19 156 GLU A O 1
ATOM 1280 N N . ILE A 1 157 ? -12.521 5.552 16.950 1.00 94.31 157 ILE A N 1
ATOM 1281 C CA . ILE A 1 157 ? -12.733 5.347 15.515 1.00 94.31 157 ILE A CA 1
ATOM 1282 C C . ILE A 1 157 ? -13.981 6.126 15.112 1.00 94.31 157 ILE A C 1
ATOM 1284 O O . ILE A 1 157 ? -15.080 5.816 15.567 1.00 94.31 157 ILE A O 1
ATOM 1288 N N . CYS A 1 158 ? -13.813 7.115 14.240 1.00 90.31 158 CYS A N 1
ATOM 1289 C CA . CYS A 1 158 ? -14.924 7.835 13.630 1.00 90.31 158 CYS A CA 1
ATOM 1290 C C . CYS A 1 158 ? -15.265 7.242 12.261 1.00 90.31 158 CYS A C 1
ATOM 1292 O O . CYS A 1 158 ? -14.379 6.788 11.526 1.00 90.31 158 CYS A O 1
ATOM 1294 N N . ASP A 1 159 ? -16.535 7.347 11.879 1.00 75.12 159 ASP A N 1
ATOM 1295 C CA . ASP A 1 159 ? -16.945 7.124 10.498 1.00 75.12 159 ASP A CA 1
ATOM 1296 C C . ASP A 1 159 ? -16.249 8.143 9.585 1.00 75.12 159 ASP A C 1
ATOM 1298 O O . ASP A 1 159 ? -16.039 9.308 9.944 1.00 75.12 159 ASP A O 1
ATOM 1302 N N . SER A 1 160 ? -15.829 7.696 8.402 1.00 59.16 160 SER A N 1
ATOM 1303 C CA . SER A 1 160 ? -15.131 8.546 7.441 1.00 59.16 160 SER A CA 1
ATOM 1304 C C . SER A 1 160 ? -15.967 9.785 7.112 1.00 59.16 160 SER A C 1
ATOM 1306 O O . SER A 1 160 ? -17.068 9.657 6.582 1.00 59.16 160 SER A O 1
ATOM 1308 N N . VAL A 1 161 ? -15.427 10.978 7.379 1.00 46.03 161 VAL A N 1
ATOM 1309 C CA . VAL A 1 161 ? -15.975 12.231 6.840 1.00 46.03 161 VAL A CA 1
ATOM 1310 C C . VAL A 1 161 ? -15.908 12.131 5.316 1.00 46.03 161 VAL A C 1
ATOM 1312 O O . VAL A 1 161 ? -14.806 12.026 4.767 1.00 46.03 161 VAL A O 1
ATOM 1315 N N . SER A 1 162 ? -17.089 12.095 4.696 1.00 40.41 162 SER A N 1
ATOM 1316 C CA . SER A 1 162 ? -17.340 12.170 3.250 1.00 40.41 162 SER A CA 1
ATOM 1317 C C . SER A 1 162 ? -16.525 13.257 2.563 1.00 40.41 162 SER A C 1
ATOM 1319 O O . SER A 1 162 ? -16.459 14.366 3.144 1.00 40.41 162 SER A O 1
#

Radius of gyration: 18.28 Å; chains: 1; bounding box: 44×32×51 Å

pLDDT: mean 91.96, std 7.35, range [40.41, 98.31]